Protein AF-A0A7W8YMM6-F1 (afdb_monomer_lite)

Structure (mmCIF, N/CA/C/O backbone):
data_AF-A0A7W8YMM6-F1
#
_entry.id   AF-A0A7W8YMM6-F1
#
loop_
_atom_site.group_PDB
_atom_site.id
_atom_site.type_symbol
_atom_site.label_atom_id
_atom_site.label_alt_id
_atom_site.label_comp_id
_atom_site.label_asym_id
_atom_site.label_entity_id
_atom_site.label_seq_id
_atom_site.pdbx_PDB_ins_code
_atom_site.Cartn_x
_atom_site.Cartn_y
_atom_site.Cartn_z
_atom_site.occupancy
_atom_site.B_iso_or_equiv
_atom_site.auth_seq_id
_atom_site.auth_comp_id
_atom_site.auth_asym_id
_atom_site.auth_atom_id
_atom_site.pdbx_PDB_model_num
ATOM 1 N N . MET A 1 1 ? 21.963 28.967 35.502 1.00 48.16 1 MET A N 1
ATOM 2 C CA . MET A 1 1 ? 21.356 27.714 35.009 1.00 48.16 1 MET A CA 1
ATOM 3 C C . MET A 1 1 ? 20.572 28.077 33.763 1.00 48.16 1 MET A C 1
ATOM 5 O O . MET A 1 1 ? 19.502 28.658 33.873 1.00 48.16 1 MET A O 1
ATOM 9 N N . THR A 1 2 ? 21.177 27.897 32.592 1.00 42.28 2 THR A N 1
ATOM 10 C CA . THR A 1 2 ? 20.701 28.488 31.333 1.00 42.28 2 THR A CA 1
ATOM 11 C C . THR A 1 2 ? 20.852 27.455 30.215 1.00 42.28 2 THR A C 1
ATOM 13 O O . THR A 1 2 ? 21.916 26.874 30.034 1.00 42.28 2 THR A O 1
ATOM 16 N N . TYR A 1 3 ? 19.734 27.180 29.547 1.00 56.38 3 TYR A N 1
ATOM 17 C CA . TYR A 1 3 ? 19.467 26.070 28.628 1.00 56.38 3 TYR A CA 1
ATOM 18 C C . TYR A 1 3 ? 20.253 26.138 27.300 1.00 56.38 3 TYR A C 1
ATOM 20 O O . TYR A 1 3 ? 20.148 27.153 26.611 1.00 56.38 3 TYR A O 1
ATOM 28 N N . PRO A 1 4 ? 20.902 25.051 26.832 1.00 50.97 4 PRO A N 1
ATOM 29 C CA . PRO A 1 4 ? 21.406 24.949 25.462 1.00 50.97 4 PRO A CA 1
ATOM 30 C C . PRO A 1 4 ? 20.441 24.158 24.553 1.00 50.97 4 PRO A C 1
ATOM 32 O O . PRO A 1 4 ? 20.843 23.231 23.865 1.00 50.97 4 PRO A O 1
ATOM 35 N N . ILE A 1 5 ? 19.146 24.493 24.544 1.00 59.31 5 ILE A N 1
ATOM 36 C CA . ILE A 1 5 ? 18.161 23.839 23.647 1.00 59.31 5 ILE A CA 1
ATOM 37 C C . ILE A 1 5 ? 18.141 24.498 22.252 1.00 59.31 5 ILE A C 1
ATOM 39 O O . ILE A 1 5 ? 17.736 23.889 21.267 1.00 59.31 5 ILE A O 1
ATOM 43 N N . LYS A 1 6 ? 18.630 25.738 22.124 1.00 52.19 6 LYS A N 1
ATOM 44 C CA . LYS A 1 6 ? 18.484 26.533 20.891 1.00 52.19 6 LYS A CA 1
ATOM 45 C C . LYS A 1 6 ? 19.554 26.268 19.823 1.00 52.19 6 LYS A C 1
ATOM 47 O O . LYS A 1 6 ? 19.330 26.576 18.658 1.00 52.19 6 LYS A O 1
ATOM 52 N N . THR A 1 7 ? 20.692 25.678 20.189 1.00 53.75 7 THR A N 1
ATOM 53 C CA . THR A 1 7 ? 21.832 25.456 19.278 1.00 53.75 7 THR A CA 1
ATOM 54 C C . THR A 1 7 ? 21.709 24.184 18.435 1.00 53.75 7 THR A C 1
ATOM 56 O O . THR A 1 7 ? 22.374 24.077 17.409 1.00 53.75 7 THR A O 1
ATOM 59 N N . SER A 1 8 ? 20.842 23.244 18.831 1.00 57.69 8 SER A N 1
ATOM 60 C CA . SER A 1 8 ? 20.701 21.939 18.166 1.00 57.69 8 SER A CA 1
ATOM 61 C C . SER A 1 8 ? 19.711 21.938 16.994 1.00 57.69 8 SER A C 1
ATOM 63 O O . SER A 1 8 ? 19.789 21.074 16.126 1.00 57.69 8 SER A O 1
ATOM 65 N N . LEU A 1 9 ? 18.781 22.900 16.941 1.00 56.31 9 LEU A N 1
ATOM 66 C CA . LEU A 1 9 ? 17.790 22.977 15.859 1.00 56.31 9 LEU A CA 1
ATOM 67 C C . LEU A 1 9 ? 18.391 23.552 14.564 1.00 56.31 9 LEU A C 1
ATOM 69 O O . LEU A 1 9 ? 18.026 23.144 13.466 1.00 56.31 9 LEU A O 1
ATOM 73 N N . LEU A 1 10 ? 19.348 24.475 14.696 1.00 54.44 10 LEU A N 1
ATOM 74 C CA . LEU A 1 10 ? 20.041 25.098 13.563 1.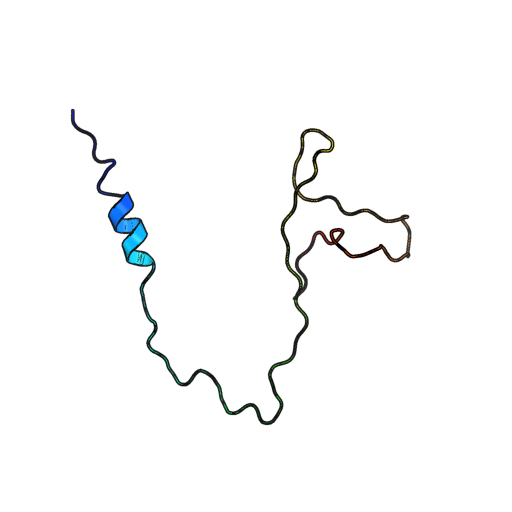00 54.44 10 LEU A CA 1
ATOM 75 C C . LEU A 1 10 ? 21.041 24.145 12.897 1.00 54.44 10 LEU A C 1
ATOM 77 O O . LEU A 1 10 ? 21.233 24.214 11.691 1.00 54.44 10 LEU A O 1
ATOM 81 N N . THR A 1 11 ? 21.638 23.218 13.648 1.00 54.34 11 THR A N 1
ATOM 82 C CA . THR A 1 11 ? 22.554 22.202 13.102 1.00 54.34 11 THR A CA 1
ATOM 83 C C . THR A 1 11 ? 21.817 21.099 12.343 1.00 54.34 11 THR A C 1
ATOM 85 O O . THR A 1 11 ? 22.342 20.597 11.353 1.00 54.34 11 THR A O 1
ATOM 88 N N . ALA A 1 12 ? 20.585 20.765 12.740 1.00 53.81 12 ALA A N 1
ATOM 89 C CA . ALA A 1 12 ? 19.761 19.788 12.026 1.00 53.81 12 ALA A CA 1
ATOM 90 C C . ALA A 1 12 ? 19.231 20.319 10.679 1.00 53.81 12 ALA A C 1
ATOM 92 O O . ALA A 1 12 ? 19.079 19.548 9.737 1.00 53.81 12 ALA A O 1
ATOM 93 N N . LEU A 1 13 ? 18.988 21.631 10.560 1.00 54.06 13 LEU A N 1
ATOM 94 C CA . LEU A 1 13 ? 18.440 22.226 9.335 1.00 54.06 13 LEU A CA 1
ATOM 95 C C . LEU A 1 13 ? 19.497 22.436 8.231 1.00 54.06 13 LEU A C 1
ATOM 97 O O . LEU A 1 13 ? 19.161 22.440 7.051 1.00 54.06 13 LEU A O 1
ATOM 101 N N . VAL A 1 14 ? 20.779 22.571 8.592 1.00 55.69 14 VAL A N 1
ATOM 102 C CA . VAL A 1 14 ? 21.878 22.829 7.636 1.00 55.69 14 VAL A CA 1
ATOM 103 C C . VAL A 1 14 ? 22.357 21.555 6.921 1.00 55.69 14 VAL A C 1
ATOM 105 O O . VAL A 1 14 ? 22.948 21.641 5.848 1.00 55.69 14 VAL A O 1
ATOM 108 N N . LEU A 1 15 ? 22.034 20.360 7.430 1.00 53.59 15 LEU A N 1
ATOM 109 C CA . LEU A 1 15 ? 22.365 19.086 6.772 1.00 53.59 15 LEU A CA 1
ATOM 110 C C . LEU A 1 15 ? 21.407 18.686 5.632 1.00 53.59 15 LEU A C 1
ATOM 112 O O . LEU A 1 15 ? 21.567 17.613 5.059 1.00 53.59 15 LEU A O 1
ATOM 116 N N . ALA A 1 16 ? 20.422 19.522 5.287 1.00 58.44 16 ALA A N 1
ATOM 117 C CA . ALA A 1 16 ? 19.440 19.206 4.247 1.00 58.44 16 ALA A CA 1
ATOM 118 C C . ALA A 1 16 ? 19.811 19.708 2.836 1.00 58.44 16 ALA A C 1
ATOM 120 O O . ALA A 1 16 ? 19.131 19.343 1.882 1.00 58.44 16 ALA A O 1
ATOM 121 N N . TRP A 1 17 ? 20.869 20.514 2.668 1.00 59.75 17 TRP A N 1
ATOM 122 C CA . TRP A 1 17 ? 21.229 21.151 1.382 1.00 59.75 17 TRP A CA 1
ATOM 123 C C . TRP A 1 17 ? 22.641 20.792 0.889 1.00 59.75 17 TRP A C 1
ATOM 125 O O . TRP A 1 17 ? 23.387 21.637 0.397 1.00 59.75 17 TRP A O 1
ATOM 135 N N . GLY A 1 18 ? 23.027 19.525 1.024 1.00 57.53 18 GLY A N 1
ATOM 136 C CA . GLY A 1 18 ? 24.261 18.997 0.447 1.00 57.53 18 GLY A CA 1
ATOM 137 C C . GLY A 1 18 ? 24.007 18.338 -0.906 1.00 57.53 18 GLY A C 1
ATOM 138 O O . GLY A 1 18 ? 23.360 17.303 -0.960 1.00 57.53 18 GLY A O 1
ATOM 139 N N . THR A 1 19 ? 24.571 18.938 -1.958 1.00 59.50 19 THR A N 1
ATOM 140 C CA . THR A 1 19 ? 24.845 18.375 -3.296 1.00 59.50 19 THR A CA 1
ATOM 141 C C . THR A 1 19 ? 23.659 18.174 -4.249 1.00 59.50 19 THR A C 1
ATOM 143 O O . THR A 1 19 ? 23.210 17.060 -4.494 1.00 59.50 19 THR A O 1
ATOM 146 N N . ALA A 1 20 ? 23.255 19.257 -4.916 1.00 58.25 20 ALA A N 1
ATOM 147 C CA . ALA A 1 20 ? 22.805 19.199 -6.307 1.00 58.25 20 ALA A CA 1
ATOM 148 C C . ALA A 1 20 ? 23.953 19.686 -7.214 1.00 58.25 20 ALA A C 1
ATOM 150 O O . ALA A 1 20 ? 23.893 20.771 -7.786 1.00 58.25 20 ALA A O 1
ATOM 151 N N . ALA A 1 21 ? 25.042 18.916 -7.291 1.00 58.41 21 ALA A N 1
ATOM 152 C CA . ALA A 1 21 ? 25.905 18.972 -8.465 1.00 58.41 21 ALA A CA 1
ATOM 153 C C . ALA A 1 21 ? 25.255 18.029 -9.481 1.00 58.41 21 ALA A C 1
ATOM 155 O O . ALA A 1 21 ? 25.259 16.816 -9.297 1.00 58.41 21 ALA A O 1
ATOM 156 N N . ALA A 1 22 ? 24.569 18.609 -10.462 1.00 58.34 22 ALA A N 1
ATOM 157 C CA . ALA A 1 22 ? 23.915 17.872 -11.529 1.00 58.34 22 ALA A CA 1
ATOM 158 C C . ALA A 1 22 ? 24.981 17.281 -12.463 1.00 58.34 22 ALA A C 1
ATOM 160 O O . ALA A 1 22 ? 25.410 17.930 -13.415 1.00 58.34 22 ALA A O 1
ATOM 161 N N . ASP A 1 23 ? 25.412 16.054 -12.181 1.00 52.41 23 ASP A N 1
ATOM 162 C CA . ASP A 1 23 ? 25.947 15.170 -13.216 1.00 52.41 23 ASP A CA 1
ATOM 163 C C . ASP A 1 23 ? 24.846 14.922 -14.271 1.00 52.41 23 ASP A C 1
ATOM 165 O O . ASP A 1 23 ? 23.656 14.989 -13.933 1.00 52.41 23 ASP A O 1
ATOM 169 N N . PRO A 1 24 ? 25.176 14.668 -15.555 1.00 54.78 24 PRO A N 1
ATOM 170 C CA . PRO A 1 24 ? 24.168 14.392 -16.574 1.00 54.78 24 PRO A CA 1
ATOM 171 C C . PRO A 1 24 ? 23.389 13.133 -16.171 1.00 54.78 24 PRO A C 1
ATOM 173 O O . PRO A 1 24 ? 23.895 12.018 -16.254 1.00 54.78 24 PRO A O 1
ATOM 176 N N . MET A 1 25 ? 22.162 13.330 -15.681 1.00 59.41 25 MET A N 1
ATOM 177 C CA . MET A 1 25 ? 21.421 12.320 -14.919 1.00 59.41 25 MET A CA 1
ATOM 178 C C . MET A 1 25 ? 20.934 11.121 -15.745 1.00 59.41 25 MET A C 1
ATOM 180 O O . MET A 1 25 ? 20.407 10.191 -15.150 1.00 59.41 25 MET A O 1
ATOM 184 N N . PHE A 1 26 ? 21.113 11.063 -17.068 1.00 61.44 26 PHE A N 1
ATOM 185 C CA . PHE A 1 26 ? 20.660 9.904 -17.844 1.00 61.44 26 PHE A CA 1
ATOM 186 C C . PHE A 1 26 ? 21.546 9.641 -19.073 1.00 61.44 26 PHE A C 1
ATOM 188 O O . PHE A 1 26 ? 21.794 10.568 -19.850 1.00 61.44 26 PHE A O 1
ATOM 195 N N . PRO A 1 27 ? 21.996 8.391 -19.313 1.00 57.53 27 PRO A N 1
ATOM 196 C CA . PRO A 1 27 ? 22.269 7.952 -20.675 1.00 57.53 27 PRO A CA 1
ATOM 197 C C . PRO A 1 27 ? 20.957 8.080 -21.452 1.00 57.53 27 PRO A C 1
ATOM 199 O O . PRO A 1 27 ? 19.920 7.692 -20.925 1.00 57.53 27 PRO A O 1
ATOM 202 N N . SER A 1 28 ? 20.998 8.609 -22.677 1.00 59.34 28 SER A N 1
ATOM 203 C CA . SER A 1 28 ? 19.851 8.627 -23.587 1.00 59.34 28 SER A CA 1
ATOM 204 C C . SER A 1 28 ? 19.316 7.205 -23.748 1.00 59.34 28 SER A C 1
ATOM 206 O O . SER A 1 28 ? 19.890 6.374 -24.458 1.00 59.34 28 SER A O 1
ATOM 208 N N . ASP A 1 29 ? 18.249 6.927 -23.025 1.00 60.12 29 ASP A N 1
ATOM 209 C CA . ASP A 1 29 ? 17.537 5.677 -22.942 1.00 60.12 29 ASP A CA 1
ATOM 210 C C . ASP A 1 29 ? 16.885 5.412 -24.295 1.00 60.12 29 ASP A C 1
ATOM 212 O O . ASP A 1 29 ? 15.749 5.77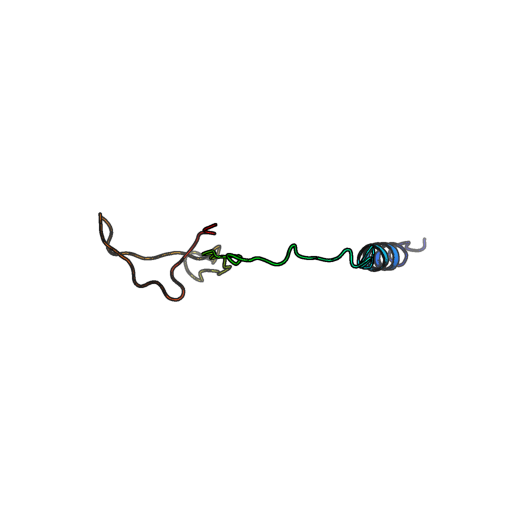5 -24.562 1.00 60.12 29 ASP A O 1
ATOM 216 N N . THR A 1 30 ? 17.639 4.754 -25.176 1.00 61.09 30 THR A N 1
ATOM 217 C CA . THR A 1 30 ? 17.121 4.274 -26.465 1.00 61.09 30 THR A CA 1
ATOM 218 C C . THR A 1 30 ? 15.963 3.275 -26.257 1.00 61.09 30 THR A C 1
ATOM 220 O O . THR A 1 30 ? 15.169 3.085 -27.168 1.00 61.09 30 THR A O 1
ATOM 223 N N . GLU A 1 31 ? 15.806 2.727 -25.036 1.00 71.69 31 GLU A N 1
ATOM 224 C CA . GLU A 1 31 ? 14.754 1.772 -24.635 1.00 71.69 31 GLU A CA 1
ATOM 225 C C . GLU A 1 31 ? 13.875 2.206 -23.422 1.00 71.69 31 GLU A C 1
ATOM 227 O O . GLU A 1 31 ? 12.893 1.533 -23.114 1.00 71.69 31 GLU A O 1
ATOM 232 N N . GLY A 1 32 ? 14.147 3.330 -22.740 1.00 74.25 32 GLY A N 1
ATOM 233 C CA . GLY A 1 32 ? 13.341 3.842 -21.605 1.00 74.25 32 GLY A CA 1
ATOM 234 C C . GLY A 1 32 ? 13.524 3.162 -20.229 1.00 74.25 32 GLY A C 1
ATOM 235 O O . GLY A 1 32 ? 13.854 1.981 -20.137 1.00 74.25 32 GLY A O 1
ATOM 236 N N . PHE A 1 33 ? 13.262 3.890 -19.129 1.00 83.31 33 PHE A N 1
ATOM 237 C CA . PHE A 1 33 ? 13.031 3.304 -17.790 1.00 83.31 33 PHE A CA 1
ATOM 238 C C . PHE A 1 33 ? 11.554 2.915 -17.627 1.00 83.31 33 PHE A C 1
ATOM 240 O O . PHE A 1 33 ? 10.671 3.758 -17.779 1.00 83.31 33 PHE A O 1
ATOM 247 N N . HIS A 1 34 ? 11.287 1.660 -17.255 1.00 85.88 34 HIS A N 1
ATOM 248 C CA . HIS A 1 34 ? 9.936 1.126 -17.046 1.00 85.88 34 HIS A CA 1
ATOM 249 C C . HIS A 1 34 ? 9.861 0.378 -15.717 1.00 85.88 34 HIS A C 1
ATOM 251 O O . HIS A 1 34 ? 10.796 -0.327 -15.343 1.00 85.88 34 HIS A O 1
ATOM 257 N N . GLY A 1 35 ? 8.736 0.478 -15.015 1.00 89.50 35 GLY A N 1
ATOM 258 C CA . GLY A 1 35 ? 8.538 -0.250 -13.767 1.00 89.50 35 GLY A CA 1
ATOM 259 C C . GLY A 1 35 ? 7.135 -0.089 -13.201 1.00 89.50 35 GLY A C 1
ATOM 260 O O . GLY A 1 35 ? 6.371 0.784 -13.614 1.00 89.50 35 GLY A O 1
ATOM 261 N N . TYR A 1 36 ? 6.804 -0.940 -12.234 1.00 94.38 36 TYR A N 1
ATOM 262 C CA . TYR A 1 36 ? 5.611 -0.810 -11.410 1.00 94.38 36 TYR A CA 1
ATOM 263 C C . TYR A 1 36 ? 6.045 -0.775 -9.954 1.00 94.38 36 TYR A C 1
ATOM 265 O O . TYR A 1 36 ? 6.685 -1.706 -9.477 1.00 94.38 36 TYR A O 1
ATOM 273 N N . LEU A 1 37 ? 5.671 0.292 -9.258 1.00 96.31 37 LEU A N 1
ATOM 274 C CA . LEU A 1 37 ? 5.884 0.411 -7.829 1.00 96.31 37 LEU A CA 1
ATOM 275 C C . LEU A 1 37 ? 4.577 0.790 -7.147 1.00 96.31 37 LEU A C 1
ATOM 277 O O . LEU A 1 37 ? 3.772 1.563 -7.674 1.00 96.31 37 LEU A O 1
ATOM 281 N N . ARG A 1 38 ? 4.383 0.260 -5.947 1.00 95.31 38 ARG A N 1
ATOM 282 C CA . ARG A 1 38 ? 3.328 0.702 -5.049 1.00 95.31 38 ARG A CA 1
ATOM 283 C C . ARG A 1 38 ? 3.887 0.777 -3.647 1.00 95.31 38 ARG A C 1
ATOM 285 O O . ARG A 1 38 ? 4.378 -0.208 -3.120 1.00 95.31 38 ARG A O 1
ATOM 292 N N . ALA A 1 39 ? 3.704 1.917 -3.010 1.00 96.19 39 ALA A N 1
ATOM 293 C CA . ALA A 1 39 ? 3.927 2.077 -1.588 1.00 96.19 39 ALA A CA 1
ATOM 294 C C . ALA A 1 39 ? 2.840 2.994 -1.034 1.00 96.19 39 ALA A C 1
ATOM 296 O O . ALA A 1 39 ? 2.317 3.854 -1.745 1.00 96.19 39 ALA A O 1
ATOM 297 N N . GLY A 1 40 ? 2.486 2.796 0.228 1.00 94.88 40 GLY A N 1
ATOM 298 C CA . GLY A 1 40 ? 1.474 3.595 0.896 1.00 94.88 40 GLY A CA 1
ATOM 299 C C . GLY A 1 40 ? 1.597 3.487 2.405 1.00 94.88 40 GLY A C 1
ATOM 300 O O . GLY A 1 40 ? 2.294 2.620 2.930 1.00 94.88 40 GLY A O 1
ATOM 301 N N . ALA A 1 41 ? 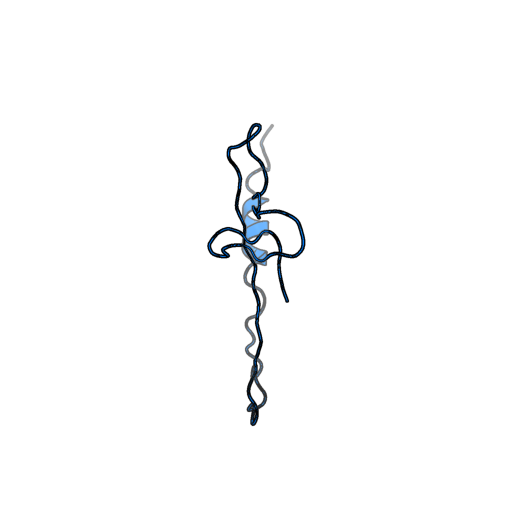0.909 4.388 3.091 1.00 96.12 41 ALA A N 1
ATOM 302 C CA . ALA A 1 41 ? 0.740 4.354 4.530 1.00 96.12 41 ALA A CA 1
ATOM 303 C C . ALA A 1 41 ? -0.732 4.604 4.849 1.00 96.12 41 ALA A C 1
ATOM 305 O O . ALA A 1 41 ? -1.399 5.398 4.184 1.00 96.12 41 ALA A O 1
ATOM 306 N N . GLY A 1 42 ? -1.217 3.945 5.890 1.00 95.38 42 GLY A N 1
ATOM 307 C CA . GLY A 1 42 ? -2.579 4.094 6.366 1.00 95.38 42 GLY A CA 1
ATOM 308 C C . GLY A 1 42 ? -2.697 3.592 7.794 1.00 95.38 42 GLY A C 1
ATOM 309 O O . GLY A 1 42 ? -1.782 2.957 8.329 1.00 95.38 42 GLY A O 1
ATOM 310 N N . SER A 1 43 ? -3.841 3.870 8.399 1.00 96.44 43 SER A N 1
ATOM 311 C CA . SER A 1 43 ? -4.178 3.422 9.741 1.00 96.44 43 SER A CA 1
ATOM 312 C C . SER A 1 43 ? -5.573 2.816 9.770 1.00 96.44 43 SER A C 1
ATOM 314 O O . SER A 1 43 ? -6.404 3.070 8.899 1.00 96.44 43 SER A O 1
ATOM 316 N N . THR A 1 44 ? -5.819 1.986 10.774 1.00 96.62 44 THR A N 1
ATOM 317 C CA . THR A 1 44 ? -7.162 1.518 11.120 1.00 96.62 44 THR A CA 1
ATOM 318 C C . THR A 1 44 ? -7.679 2.285 12.334 1.00 96.62 44 THR A C 1
ATOM 320 O O . THR A 1 44 ? -6.891 2.823 13.112 1.00 96.62 44 THR A O 1
ATOM 323 N N . THR A 1 45 ? -8.999 2.343 12.500 1.00 95.81 45 THR A N 1
ATOM 324 C CA . THR A 1 45 ? -9.659 2.814 13.730 1.00 95.81 45 THR A CA 1
ATOM 325 C C . THR A 1 45 ? -10.161 1.660 14.602 1.00 95.81 45 THR A C 1
ATOM 327 O O . THR A 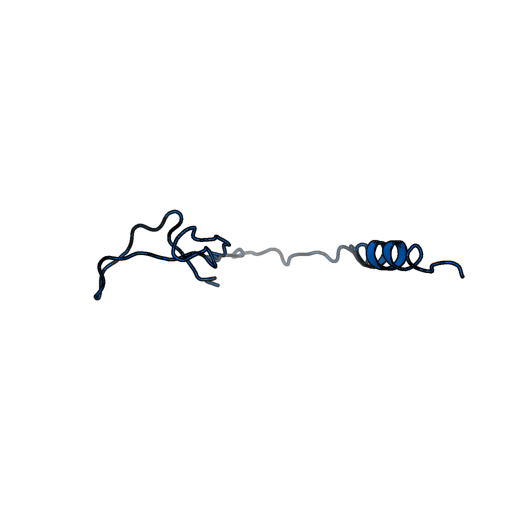1 45 ? -10.570 1.890 15.739 1.00 95.81 45 THR A O 1
ATOM 330 N N . ALA A 1 46 ? -10.135 0.427 14.085 1.00 91.00 46 ALA A N 1
ATOM 331 C CA . ALA A 1 46 ? -10.517 -0.766 14.833 1.00 91.00 46 ALA A CA 1
ATOM 332 C C . ALA A 1 46 ? -9.521 -1.056 15.969 1.00 91.00 46 ALA A C 1
ATOM 334 O O . ALA A 1 46 ? -8.357 -0.670 15.884 1.00 91.00 46 ALA A O 1
ATOM 335 N N . ASP A 1 47 ? -9.994 -1.724 17.025 1.00 90.19 47 ASP A N 1
ATOM 336 C CA . ASP A 1 47 ? -9.178 -2.264 18.126 1.00 90.19 47 ASP A CA 1
ATOM 337 C C . ASP A 1 47 ? -8.220 -1.260 18.801 1.00 90.19 47 ASP A C 1
ATOM 339 O O . ASP A 1 47 ? -7.146 -1.618 19.277 1.00 90.19 47 ASP A O 1
ATOM 343 N N . GLY A 1 48 ? -8.616 0.017 18.875 1.00 91.62 48 GLY A N 1
ATOM 344 C CA . GLY A 1 48 ? -7.794 1.084 19.467 1.00 91.62 48 GLY A CA 1
ATOM 345 C C . GLY A 1 48 ? -6.832 1.762 18.485 1.00 91.62 48 GLY A C 1
ATOM 346 O O . GLY A 1 48 ? -6.050 2.622 18.887 1.00 91.62 48 GLY A O 1
ATOM 347 N N . GLY A 1 49 ? -6.932 1.430 17.200 1.00 93.94 49 GLY A N 1
ATOM 348 C CA . GLY A 1 49 ? -6.141 1.989 16.116 1.00 93.94 49 GLY A CA 1
ATOM 349 C C . GLY A 1 49 ? -4.894 1.168 15.791 1.00 93.94 49 GLY A C 1
ATOM 350 O O . GLY A 1 49 ? -4.657 0.104 16.352 1.00 93.94 49 GLY A O 1
ATOM 351 N N . GLY A 1 50 ? -4.080 1.656 14.854 1.00 95.25 50 GLY A N 1
ATOM 352 C CA . GLY A 1 50 ? -2.846 0.978 14.451 1.00 95.25 50 GLY A CA 1
ATOM 353 C C . GLY A 1 50 ? -2.563 1.090 12.954 1.00 95.25 50 GLY A C 1
ATOM 354 O O . GLY A 1 50 ? -3.193 1.910 12.279 1.00 95.25 50 GLY A O 1
ATOM 355 N N . PRO A 1 51 ? -1.617 0.293 12.424 1.00 95.44 51 PRO A N 1
ATOM 356 C CA . PRO A 1 51 ? -1.318 0.265 10.995 1.00 95.44 51 PRO A CA 1
ATOM 357 C C . PRO A 1 51 ? -2.535 -0.170 10.165 1.00 95.44 51 PRO A C 1
ATOM 359 O O . PRO A 1 51 ? -3.461 -0.811 10.666 1.00 95.44 51 PRO A O 1
ATOM 362 N N . GLN A 1 52 ? -2.536 0.193 8.882 1.00 96.44 52 GLN A N 1
ATOM 363 C CA . GLN A 1 52 ? -3.602 -0.153 7.943 1.00 96.44 52 GLN A CA 1
ATOM 364 C C . GLN A 1 52 ? -3.903 -1.657 7.962 1.00 96.44 52 GLN A C 1
ATOM 366 O O . GLN A 1 52 ? -3.000 -2.490 7.909 1.00 96.44 52 GLN A O 1
ATOM 371 N N . SER A 1 53 ? -5.189 -1.993 7.985 1.00 94.94 53 SER A N 1
ATOM 372 C CA . SER A 1 53 ? -5.672 -3.361 7.801 1.00 94.94 53 SER A CA 1
ATOM 373 C C . SER A 1 53 ? -6.137 -3.568 6.361 1.00 94.94 53 SER A C 1
ATOM 375 O O . SER A 1 53 ? -6.687 -2.655 5.747 1.00 94.94 53 SER A O 1
ATOM 377 N N . CYS A 1 54 ? -5.923 -4.770 5.828 1.00 94.50 54 CYS A N 1
ATOM 378 C CA . CYS A 1 54 ? -6.359 -5.153 4.488 1.00 94.50 54 CYS A CA 1
ATOM 379 C C . CYS A 1 54 ? -7.360 -6.307 4.552 1.00 94.50 54 CYS A C 1
ATOM 381 O O . CYS A 1 54 ? -7.158 -7.26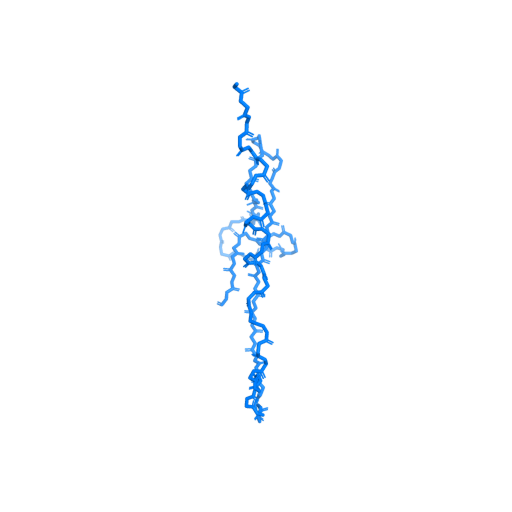6 5.291 1.00 94.50 54 CYS A O 1
ATOM 383 N N . TYR A 1 55 ? -8.410 -6.233 3.737 1.00 94.19 55 TYR A N 1
ATOM 384 C CA . TYR A 1 55 ? -9.581 -7.104 3.801 1.00 94.19 55 TYR A CA 1
ATOM 385 C C . TYR A 1 55 ? -9.758 -7.920 2.514 1.00 94.19 55 TYR A C 1
ATOM 387 O O . TYR A 1 55 ? -9.566 -7.418 1.404 1.00 94.19 55 TYR A O 1
ATOM 395 N N . GLY A 1 56 ? -10.159 -9.182 2.656 1.00 94.00 56 GLY A N 1
ATOM 396 C CA . GLY A 1 56 ? -10.462 -10.097 1.556 1.00 94.00 56 GLY A CA 1
ATOM 397 C C . GLY A 1 56 ? -11.388 -11.220 2.021 1.00 94.00 56 GLY A C 1
ATOM 398 O O . GLY A 1 56 ? -11.577 -11.407 3.219 1.00 94.00 56 GLY A O 1
ATOM 399 N N . LEU A 1 57 ? -11.965 -11.969 1.078 1.00 91.69 57 LEU A N 1
ATOM 400 C CA . LEU A 1 57 ? -12.931 -13.039 1.378 1.00 91.69 57 LEU A CA 1
ATOM 401 C C . LEU A 1 57 ? -12.283 -14.318 1.945 1.00 91.69 57 LEU A C 1
ATOM 403 O O . LEU A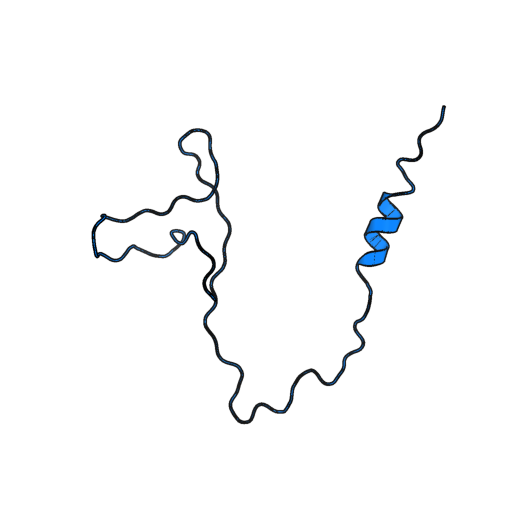 1 57 ? -12.991 -15.251 2.316 1.00 91.69 57 LEU A O 1
ATOM 407 N N . GLY A 1 58 ? -10.950 -14.352 2.044 1.00 86.38 58 GLY A N 1
ATOM 408 C CA . GLY A 1 58 ? -10.190 -15.541 2.420 1.00 86.38 58 GLY A CA 1
ATOM 409 C C . GLY A 1 58 ? -10.073 -16.550 1.272 1.00 86.38 58 GLY A C 1
ATOM 410 O O . GLY A 1 58 ? -10.770 -16.468 0.264 1.00 86.38 58 GLY A O 1
ATOM 411 N N . GLY A 1 59 ? -9.156 -17.509 1.412 1.00 83.81 59 GLY A N 1
ATOM 412 C CA . GLY A 1 59 ? -8.849 -18.468 0.345 1.00 83.81 59 GLY A CA 1
ATOM 413 C C . GLY A 1 59 ? -8.103 -17.844 -0.843 1.00 83.81 59 GLY A C 1
ATOM 414 O O . GLY A 1 59 ? -7.566 -16.741 -0.754 1.00 83.81 59 GLY A O 1
ATOM 415 N N . ASN A 1 60 ? -8.035 -18.573 -1.961 1.00 84.31 60 ASN A N 1
ATOM 416 C CA . ASN A 1 60 ? -7.362 -18.115 -3.182 1.00 84.31 60 ASN A CA 1
ATOM 417 C C . ASN A 1 60 ? -8.291 -17.216 -4.018 1.00 84.31 60 ASN A C 1
ATOM 419 O O . ASN A 1 60 ? -8.762 -17.610 -5.085 1.00 84.31 60 ASN A O 1
ATOM 423 N N . THR A 1 61 ? -8.608 -16.031 -3.496 1.00 87.62 61 THR A N 1
ATOM 424 C CA . THR A 1 61 ? -9.437 -15.027 -4.177 1.00 87.62 61 THR A CA 1
ATOM 425 C C . THR A 1 61 ? -8.705 -13.694 -4.279 1.00 87.62 61 THR A C 1
ATOM 427 O O . THR A 1 61 ? -7.760 -13.415 -3.542 1.00 87.62 61 THR A O 1
ATOM 430 N N . THR A 1 62 ? -9.167 -12.823 -5.171 1.00 90.62 62 THR A N 1
ATOM 431 C CA . THR A 1 62 ? -8.694 -11.437 -5.243 1.00 90.62 62 THR A CA 1
ATOM 432 C C . THR A 1 62 ? -9.423 -10.550 -4.230 1.00 90.62 62 THR A C 1
ATOM 434 O O . THR A 1 62 ? -10.451 -10.927 -3.661 1.00 90.62 62 THR A O 1
ATOM 437 N N . LYS A 1 63 ? -8.878 -9.354 -3.993 1.00 93.69 63 LYS A N 1
ATOM 438 C CA . LYS A 1 63 ? -9.500 -8.296 -3.187 1.00 93.69 63 LYS A CA 1
ATOM 439 C C . LYS A 1 63 ? -9.651 -7.022 -4.011 1.00 93.69 63 LYS A C 1
ATOM 441 O O . LYS A 1 63 ? -8.801 -6.728 -4.853 1.00 93.69 63 LYS A O 1
ATOM 446 N N . TYR A 1 64 ? -10.711 -6.254 -3.751 1.00 95.25 64 TYR A N 1
ATOM 447 C CA . TYR A 1 64 ? -10.833 -4.893 -4.279 1.00 95.25 64 TYR A CA 1
ATOM 448 C C . TYR A 1 64 ? -9.695 -4.044 -3.734 1.00 95.25 64 TYR A C 1
ATOM 450 O O . TYR A 1 64 ? -9.377 -4.127 -2.551 1.00 95.25 64 TYR A O 1
ATOM 458 N N . ARG A 1 65 ? -9.047 -3.284 -4.615 1.00 95.56 65 ARG A N 1
ATOM 459 C CA . ARG A 1 65 ? -7.667 -2.858 -4.382 1.00 95.56 65 ARG A CA 1
ATOM 460 C C . ARG A 1 65 ? -7.527 -1.455 -3.789 1.00 95.56 65 ARG A C 1
ATOM 462 O O . ARG A 1 65 ? -6.639 -1.228 -2.976 1.00 95.56 65 ARG A O 1
ATOM 469 N N . LEU A 1 66 ? -8.399 -0.527 -4.181 1.00 96.19 66 LEU A N 1
ATOM 470 C CA . LEU A 1 66 ? -8.318 0.878 -3.775 1.00 96.19 66 LEU A CA 1
ATOM 471 C C . LEU A 1 66 ? -8.372 1.014 -2.244 1.00 96.19 66 LEU A C 1
ATOM 473 O O . LEU A 1 66 ? -9.350 0.602 -1.628 1.00 96.19 66 LEU A O 1
ATOM 477 N N . GLY A 1 67 ? -7.315 1.573 -1.645 1.00 96.56 67 GLY A N 1
ATOM 478 C CA . GLY A 1 67 ? -7.205 1.745 -0.189 1.00 96.56 67 GLY A CA 1
ATOM 479 C C . GLY A 1 67 ? -7.076 0.439 0.603 1.00 96.56 67 GLY A C 1
ATOM 480 O O . GLY A 1 67 ? -7.250 0.440 1.814 1.00 96.56 67 GLY A O 1
ATOM 481 N N . ASN A 1 68 ? -6.796 -0.678 -0.069 1.00 96.38 68 ASN A N 1
ATOM 482 C CA . ASN A 1 68 ? -6.815 -2.010 0.525 1.00 96.38 68 ASN A CA 1
ATOM 483 C C . ASN A 1 68 ? -5.526 -2.776 0.208 1.00 96.38 68 ASN A C 1
ATOM 485 O O . ASN A 1 68 ? -5.532 -3.974 -0.075 1.00 96.38 68 ASN A O 1
ATOM 489 N N . GLU A 1 69 ? -4.401 -2.070 0.214 1.00 96.00 69 GLU A N 1
ATOM 490 C CA . GLU A 1 69 ? -3.057 -2.580 -0.046 1.00 96.00 69 GLU A CA 1
ATOM 491 C C . GLU A 1 69 ? -2.131 -2.169 1.107 1.00 96.00 69 GLU A C 1
ATOM 493 O O . GLU A 1 69 ? -2.017 -0.982 1.390 1.00 96.00 69 GLU A O 1
ATOM 498 N N . CYS A 1 70 ? -1.526 -3.145 1.795 1.00 95.75 70 CYS A N 1
ATOM 499 C CA . CYS A 1 70 ? -0.837 -2.956 3.084 1.00 95.75 70 CYS A CA 1
ATOM 500 C C . CYS A 1 70 ? 0.649 -3.345 3.024 1.00 95.75 70 CYS A C 1
ATOM 502 O O . CYS A 1 70 ? 1.264 -3.606 4.054 1.00 95.75 70 CYS A O 1
ATOM 504 N N . ASP A 1 71 ? 1.212 -3.421 1.819 1.00 94.56 71 ASP A N 1
ATOM 505 C CA . ASP A 1 71 ? 2.634 -3.673 1.583 1.00 94.56 71 ASP A CA 1
ATOM 506 C C . ASP A 1 71 ? 3.265 -2.518 0.789 1.00 94.56 71 ASP A C 1
ATOM 508 O O . ASP A 1 71 ? 2.563 -1.631 0.287 1.00 94.56 71 ASP A O 1
ATOM 512 N N . ALA A 1 72 ? 4.583 -2.595 0.622 1.00 96.38 72 ALA A N 1
ATOM 513 C CA . ALA A 1 72 ? 5.263 -1.974 -0.503 1.00 96.38 72 ALA A CA 1
ATOM 514 C C . ALA A 1 72 ? 5.668 -3.053 -1.523 1.00 96.38 72 ALA A C 1
ATOM 516 O O . ALA A 1 72 ? 6.263 -4.065 -1.149 1.00 96.38 72 ALA A O 1
ATOM 517 N N . TYR A 1 73 ? 5.369 -2.805 -2.798 1.00 95.12 73 TYR A N 1
ATOM 518 C CA . TYR A 1 73 ? 5.737 -3.646 -3.931 1.00 95.12 73 TYR A CA 1
ATOM 519 C C . TYR A 1 73 ? 6.714 -2.882 -4.824 1.00 95.12 73 TYR A C 1
ATOM 521 O O . TYR A 1 73 ? 6.404 -1.766 -5.263 1.00 95.12 73 TYR A O 1
ATOM 529 N N . THR A 1 74 ? 7.877 -3.484 -5.073 1.00 84.56 74 THR A N 1
ATOM 530 C CA . THR A 1 74 ? 8.961 -2.958 -5.913 1.00 84.56 74 THR A CA 1
ATOM 531 C C . THR A 1 74 ? 9.492 -4.046 -6.832 1.00 84.56 74 THR A C 1
ATOM 533 O O . THR A 1 74 ? 9.242 -5.238 -6.545 1.00 84.56 74 THR A O 1
#

Foldseek 3Di:
DDDPPPPVVVVVVVVPDPDPPDDPPDDPPPPDDDDDWDDDWDKDPPPPIDTDAADDPDDPDDDDDVSRDRDIDD

Sequence (74 aa):
MTYPIKTSLLTALVLAWGTAAADPMFPSDTEGFHGYLRAGAGSTTADGGGPQSCYGLGGNTTKYRLGNECDAYT

Secondary structure (DSSP, 8-state):
-----SHHHHHHHHTT-------------SS------B----EE-GGG-EEPP----SSS-----TT---S-B-

pLDDT: mean 77.48, std 18.48, range [42.28, 96.62]

Radius of gyration: 22.63 Å; chains: 1; bounding box: 39×47×62 Å